Protein AF-I3W2L4-F1 (afdb_monomer)

Organism: Pseudomonas syringae (NCBI:txid317)

Foldseek 3Di:
DVVVVVVVVVVLVPDQKHKDWAQDPPRDQQKIKIKIAGPDPDAFAWFWWAQDDDPQKDKDWDPVQWDWDQPPVVRDTDITGIQGGRMTIIMMGGHDDGNVPDPCDPVNSVVRVVVRVVVRCPDPVNVD

Sequence (128 aa):
MVIDFLDRQKKLLSESVQIQITRPDGFDFGAWQVKIKIRDSIKNLAAPFKLPKLAHRTIHSEPEYQSAWLDDKKQIYEMG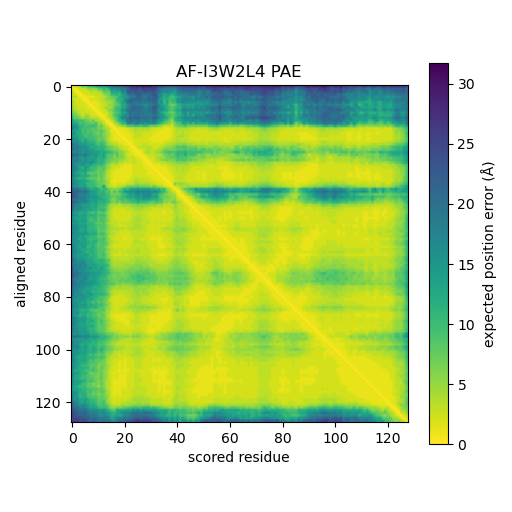GLLIDRQWRGNMYTNGISENDNPTSVDMVRAALKEEIERVLSSPIFNA

Radius of gyration: 15.41 Å; Cα contacts (8 Å, |Δi|>4): 208; chains: 1; bounding box: 35×40×39 Å

Structure (mmCIF, N/CA/C/O backbone):
data_AF-I3W2L4-F1
#
_entry.id   AF-I3W2L4-F1
#
loop_
_atom_site.group_PDB
_atom_site.id
_atom_site.type_symbol
_atom_site.label_atom_id
_atom_site.label_alt_id
_atom_site.label_comp_id
_atom_site.label_asym_id
_atom_site.label_entity_id
_atom_site.label_seq_id
_atom_site.pdbx_PDB_ins_code
_atom_site.Cartn_x
_atom_site.Cartn_y
_atom_site.Cartn_z
_atom_site.occupancy
_atom_site.B_iso_or_equiv
_atom_site.auth_seq_id
_atom_site.auth_comp_id
_atom_site.auth_asym_id
_atom_site.auth_atom_id
_atom_site.pdbx_PDB_model_num
ATOM 1 N N . MET A 1 1 ? 20.734 -16.673 8.330 1.00 64.62 1 MET A N 1
ATOM 2 C CA . MET A 1 1 ? 19.742 -17.011 7.280 1.00 64.62 1 MET A CA 1
ATOM 3 C C . MET A 1 1 ? 18.366 -17.388 7.844 1.00 64.62 1 MET A C 1
ATOM 5 O O . MET A 1 1 ? 17.400 -16.775 7.420 1.00 64.62 1 MET A O 1
ATOM 9 N N . VAL A 1 2 ? 18.233 -18.308 8.817 1.00 62.84 2 VAL A N 1
ATOM 10 C CA . VAL A 1 2 ? 16.928 -18.576 9.485 1.00 62.84 2 VAL A CA 1
ATOM 11 C C . VAL A 1 2 ? 16.632 -17.585 10.621 1.00 62.84 2 VAL A C 1
ATOM 13 O O . VAL A 1 2 ? 15.507 -17.115 10.743 1.00 62.84 2 VAL A O 1
ATOM 16 N N . ILE A 1 3 ? 17.644 -17.209 11.411 1.00 63.59 3 ILE A N 1
ATOM 17 C CA . ILE A 1 3 ? 17.490 -16.250 12.522 1.00 63.59 3 ILE A CA 1
ATOM 18 C C . ILE A 1 3 ? 17.070 -14.869 11.997 1.00 63.59 3 ILE A C 1
ATOM 20 O O . ILE A 1 3 ? 16.088 -14.316 12.473 1.00 63.59 3 ILE A O 1
ATOM 24 N N . ASP A 1 4 ? 17.699 -14.380 10.925 1.00 66.88 4 ASP A N 1
ATOM 25 C CA . ASP A 1 4 ? 17.341 -13.091 10.309 1.00 66.88 4 ASP A CA 1
ATOM 26 C C . ASP A 1 4 ? 15.902 -13.071 9.773 1.00 66.88 4 ASP A C 1
ATOM 28 O O . ASP A 1 4 ? 15.223 -12.043 9.811 1.00 66.88 4 ASP A O 1
ATOM 32 N N . PHE A 1 5 ? 15.420 -14.212 9.269 1.00 64.75 5 PHE A N 1
ATOM 33 C CA . PHE A 1 5 ? 14.033 -14.366 8.846 1.00 64.75 5 PHE A CA 1
ATOM 34 C C . PHE A 1 5 ? 13.090 -14.309 10.051 1.00 64.75 5 PHE A C 1
ATOM 36 O O . PHE A 1 5 ? 12.117 -13.557 10.020 1.00 64.75 5 PHE A O 1
ATOM 43 N N . LEU A 1 6 ? 13.397 -15.043 11.125 1.00 62.66 6 LEU A N 1
ATOM 44 C CA . LEU A 1 6 ? 12.606 -15.039 12.356 1.00 62.66 6 LEU A CA 1
ATOM 45 C C . LEU A 1 6 ? 12.576 -13.655 13.015 1.00 62.66 6 LEU A C 1
ATOM 47 O O . LEU A 1 6 ? 11.510 -13.224 13.443 1.00 62.66 6 LEU A O 1
ATOM 51 N N . ASP A 1 7 ? 13.690 -12.927 13.026 1.00 68.50 7 ASP A N 1
ATOM 52 C CA . ASP A 1 7 ? 13.769 -11.576 13.584 1.00 68.50 7 ASP A CA 1
ATOM 53 C C . ASP A 1 7 ? 13.003 -10.558 12.735 1.00 68.50 7 ASP A C 1
ATOM 55 O O . ASP A 1 7 ? 12.265 -9.731 13.278 1.00 68.50 7 ASP A O 1
ATOM 59 N N . ARG A 1 8 ? 13.079 -10.653 11.399 1.00 63.00 8 ARG A N 1
ATOM 60 C CA . ARG A 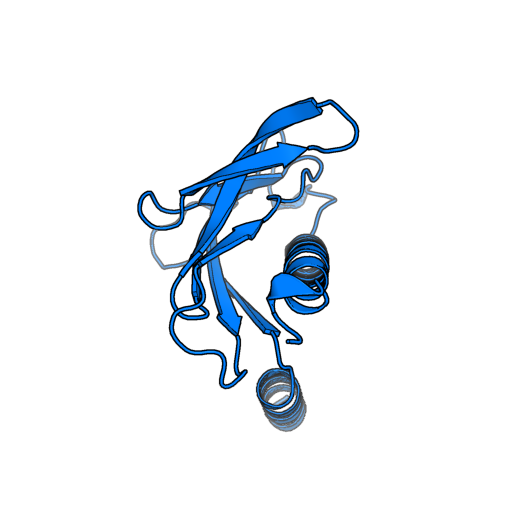1 8 ? 12.229 -9.852 10.502 1.00 63.00 8 ARG A CA 1
ATOM 61 C C . ARG A 1 8 ? 10.750 -10.149 10.728 1.00 63.00 8 ARG A C 1
ATOM 63 O O . ARG A 1 8 ? 9.962 -9.212 10.824 1.00 63.00 8 ARG A O 1
ATOM 70 N N . GLN A 1 9 ? 10.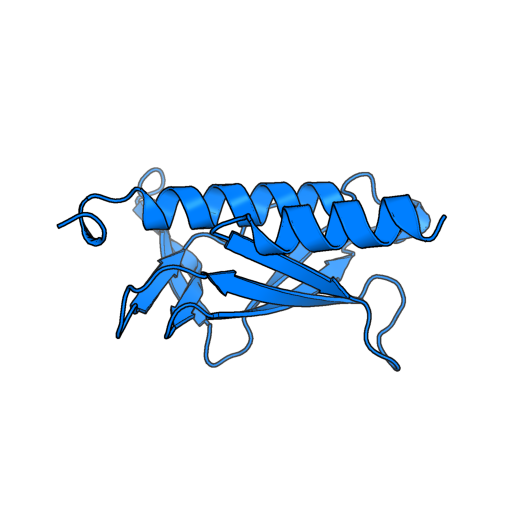369 -11.421 10.856 1.00 63.19 9 GLN A N 1
ATOM 71 C CA . GLN A 1 9 ? 8.986 -11.801 11.152 1.00 63.19 9 GLN A CA 1
ATOM 72 C C . GLN A 1 9 ? 8.556 -11.280 12.526 1.00 63.19 9 GLN A C 1
ATOM 74 O O . GLN A 1 9 ? 7.506 -10.660 12.634 1.00 63.19 9 GLN A O 1
ATOM 79 N N . LYS A 1 10 ? 9.377 -11.435 13.567 1.00 57.75 10 LYS A N 1
ATOM 80 C CA . LYS A 1 10 ? 9.087 -10.952 14.924 1.00 57.75 10 LYS A CA 1
ATOM 81 C C . LYS A 1 10 ? 8.923 -9.434 14.972 1.00 57.75 10 LYS A C 1
ATOM 83 O O . LYS A 1 10 ? 7.988 -8.947 15.603 1.00 57.75 10 LYS A O 1
ATOM 88 N N . LYS A 1 11 ? 9.762 -8.692 14.246 1.00 60.28 11 LYS A N 1
ATOM 89 C CA . LYS A 1 11 ? 9.632 -7.240 14.091 1.00 60.28 11 LYS A CA 1
ATOM 90 C C . LYS A 1 11 ? 8.336 -6.867 13.369 1.00 60.28 11 LYS A C 1
ATOM 92 O O . LYS A 1 11 ? 7.571 -6.064 13.893 1.00 60.28 11 LYS A O 1
ATOM 97 N N . LEU A 1 12 ? 8.021 -7.513 12.246 1.00 58.62 12 LEU A N 1
ATOM 98 C CA . LEU A 1 12 ? 6.744 -7.316 11.545 1.00 58.62 12 LEU A CA 1
ATOM 99 C C . LEU A 1 12 ? 5.540 -7.650 12.438 1.00 58.62 12 LEU A C 1
ATOM 101 O O . LEU A 1 12 ? 4.516 -6.980 12.359 1.00 58.62 12 LEU A O 1
ATOM 105 N N . LEU A 1 13 ? 5.649 -8.663 13.303 1.00 54.84 13 LEU A N 1
ATOM 106 C CA . LEU A 1 13 ? 4.628 -9.015 14.293 1.00 54.84 13 LEU A CA 1
ATOM 107 C C . LEU A 1 13 ? 4.515 -7.969 15.425 1.00 54.84 13 LEU A C 1
ATOM 109 O O . LEU A 1 13 ? 3.473 -7.894 16.066 1.00 54.84 13 LEU A O 1
ATOM 113 N N . SER A 1 14 ? 5.538 -7.156 15.682 1.00 57.09 14 SER A N 1
ATOM 114 C CA . SER A 1 14 ? 5.481 -6.084 16.689 1.00 57.09 14 SER A CA 1
ATOM 115 C C . SER A 1 14 ? 4.951 -4.749 16.155 1.00 57.09 14 SER A C 1
ATOM 117 O O . SER A 1 14 ? 4.523 -3.911 16.942 1.00 57.09 14 SER A O 1
ATOM 119 N N . GLU A 1 15 ? 4.951 -4.544 14.834 1.00 67.50 15 GLU A N 1
ATOM 120 C CA . GLU A 1 15 ? 4.492 -3.292 14.224 1.00 67.50 15 GLU A CA 1
ATOM 121 C C . GLU A 1 15 ? 2.956 -3.197 14.197 1.00 67.50 15 GLU A C 1
ATOM 123 O O . GLU A 1 15 ? 2.260 -4.148 13.826 1.00 67.50 15 GLU A O 1
ATOM 128 N N . SER A 1 16 ? 2.421 -2.028 14.571 1.00 81.88 16 SER A N 1
ATOM 129 C CA . SER A 1 16 ? 0.980 -1.730 14.567 1.00 81.88 16 SER A CA 1
ATOM 130 C C . SER A 1 16 ? 0.386 -1.728 13.156 1.00 81.88 16 SER A C 1
ATOM 132 O O . SER A 1 16 ? -0.766 -2.126 12.978 1.00 81.88 16 SER A O 1
ATOM 134 N N . VAL A 1 17 ? 1.184 -1.349 12.154 1.00 90.25 17 VAL A N 1
ATOM 135 C CA . VAL A 1 17 ? 0.836 -1.352 10.729 1.00 90.25 17 VAL A CA 1
ATOM 136 C C . VAL A 1 17 ? 1.699 -2.380 10.004 1.00 90.25 17 VAL A C 1
ATOM 138 O O . VAL A 1 17 ? 2.919 -2.256 9.946 1.00 90.25 17 VAL A O 1
ATOM 141 N N . GLN A 1 18 ? 1.065 -3.394 9.419 1.00 92.38 18 GLN A N 1
ATOM 142 C CA . GLN A 1 18 ? 1.727 -4.420 8.620 1.00 92.38 18 GLN A CA 1
ATOM 143 C C . GLN A 1 18 ? 1.438 -4.192 7.142 1.00 92.38 18 GLN A C 1
ATOM 145 O O . GLN A 1 18 ? 0.276 -4.171 6.739 1.00 92.38 18 GLN A O 1
ATOM 150 N N . ILE A 1 19 ? 2.488 -4.077 6.329 1.00 95.19 19 ILE A N 1
ATOM 151 C CA . ILE A 1 19 ? 2.362 -3.908 4.878 1.00 95.19 19 ILE A CA 1
ATOM 152 C C . ILE A 1 19 ? 3.113 -5.026 4.170 1.00 95.19 19 ILE A C 1
ATOM 154 O O . ILE A 1 19 ? 4.332 -5.162 4.291 1.00 95.19 19 ILE A O 1
ATOM 158 N N . GLN A 1 20 ? 2.372 -5.817 3.407 1.00 95.50 20 GLN A N 1
ATOM 159 C CA . GLN A 1 20 ? 2.895 -6.887 2.574 1.00 95.50 20 GLN A CA 1
ATOM 160 C C . GLN A 1 20 ? 2.798 -6.459 1.115 1.00 95.50 20 GLN A C 1
ATOM 162 O O . GLN A 1 20 ? 1.722 -6.102 0.644 1.00 95.50 20 GLN A O 1
ATOM 167 N N . ILE A 1 21 ? 3.931 -6.496 0.415 1.00 96.06 21 ILE A N 1
ATOM 168 C CA . ILE A 1 21 ? 3.994 -6.287 -1.030 1.00 96.06 21 ILE A CA 1
ATOM 169 C C . ILE A 1 21 ? 4.628 -7.536 -1.613 1.00 96.06 21 ILE A C 1
ATOM 171 O O . ILE A 1 21 ? 5.778 -7.850 -1.306 1.00 96.06 21 ILE A O 1
ATOM 175 N N . THR A 1 22 ? 3.854 -8.272 -2.395 1.00 94.88 22 THR A N 1
ATOM 176 C CA . THR A 1 22 ? 4.255 -9.553 -2.976 1.00 94.88 22 THR A CA 1
ATOM 177 C C . THR A 1 22 ? 3.921 -9.555 -4.453 1.00 94.88 22 THR A C 1
ATOM 179 O O . THR A 1 22 ? 2.982 -8.882 -4.864 1.00 94.88 22 THR A O 1
ATOM 182 N N . ARG A 1 23 ? 4.644 -10.336 -5.252 1.00 93.12 23 ARG A N 1
ATOM 183 C CA . ARG A 1 23 ? 4.257 -10.638 -6.631 1.00 93.12 23 ARG A CA 1
ATOM 184 C C . ARG A 1 23 ? 3.587 -12.016 -6.639 1.00 93.12 23 ARG A C 1
ATOM 186 O O . ARG A 1 23 ? 4.314 -12.993 -6.463 1.00 93.12 23 ARG A O 1
ATOM 193 N N . PRO A 1 24 ? 2.250 -12.109 -6.753 1.00 87.50 24 PRO A N 1
ATOM 194 C CA . PRO A 1 24 ? 1.567 -13.390 -6.898 1.00 87.50 24 PRO A CA 1
ATOM 195 C C . PRO A 1 24 ? 2.015 -14.131 -8.160 1.00 87.50 24 PRO A C 1
ATOM 197 O O . PRO A 1 24 ? 2.501 -13.519 -9.114 1.00 87.50 24 PRO A O 1
ATOM 200 N N . ASP 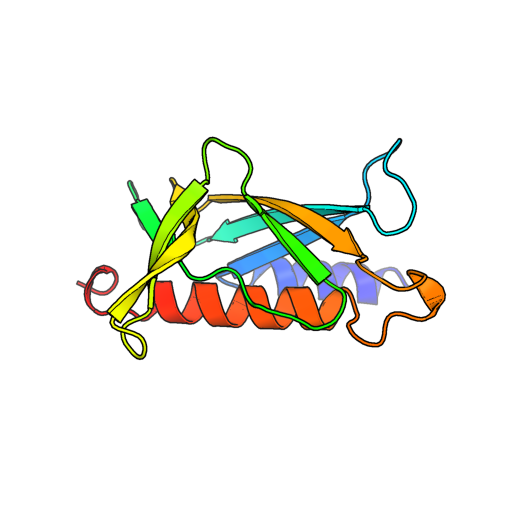A 1 25 ? 1.807 -15.444 -8.183 1.00 88.00 25 ASP A N 1
ATOM 201 C CA . ASP A 1 25 ? 2.025 -16.231 -9.393 1.00 88.00 25 ASP A CA 1
ATOM 202 C C . ASP A 1 25 ? 1.105 -15.737 -10.517 1.00 88.00 25 ASP A C 1
ATOM 204 O O . ASP A 1 25 ? -0.072 -15.441 -10.300 1.00 88.00 25 ASP A O 1
ATOM 208 N N . GLY A 1 26 ? 1.659 -15.618 -11.724 1.00 84.88 26 GLY A N 1
ATOM 209 C CA . GLY A 1 26 ? 0.946 -15.097 -12.893 1.00 84.88 26 GLY A CA 1
ATOM 210 C C . GLY A 1 26 ? 0.923 -13.570 -13.018 1.00 84.88 26 GLY A C 1
ATOM 211 O O . GLY A 1 26 ? 0.394 -13.072 -14.005 1.00 84.88 26 GLY A O 1
ATOM 212 N N . PHE A 1 27 ? 1.502 -12.820 -12.073 1.00 86.81 27 PHE A N 1
ATOM 213 C CA . PHE A 1 27 ? 1.700 -11.378 -12.245 1.00 86.81 27 PHE A CA 1
ATOM 214 C C . PHE A 1 27 ? 2.947 -11.098 -13.087 1.00 86.81 27 PHE A C 1
ATOM 216 O O . PHE A 1 27 ? 4.018 -11.668 -12.845 1.00 86.81 27 PHE A O 1
ATOM 223 N N . ASP A 1 28 ? 2.812 -10.162 -14.028 1.00 89.62 28 ASP A N 1
ATOM 224 C CA . ASP A 1 28 ? 3.930 -9.660 -14.820 1.00 89.62 28 ASP A CA 1
ATOM 225 C C . ASP A 1 28 ? 5.012 -9.036 -13.933 1.00 89.62 28 ASP A C 1
ATOM 227 O O . ASP A 1 28 ? 4.770 -8.533 -12.829 1.00 89.62 28 ASP A O 1
ATOM 231 N N . PHE A 1 29 ? 6.251 -9.049 -14.419 1.00 89.12 29 PHE A N 1
ATOM 232 C CA . PHE A 1 29 ? 7.338 -8.378 -13.721 1.00 89.12 29 PHE A CA 1
ATOM 233 C C . PHE A 1 29 ? 7.096 -6.861 -13.697 1.00 89.12 29 PHE A C 1
ATOM 235 O O . PHE A 1 29 ? 6.960 -6.232 -14.741 1.00 89.12 29 PHE A O 1
ATOM 242 N N . GLY A 1 30 ? 7.019 -6.288 -12.492 1.00 91.62 30 GLY A N 1
ATOM 243 C CA . GLY A 1 30 ? 6.577 -4.908 -12.275 1.00 91.62 30 GLY A CA 1
ATOM 244 C C . GLY A 1 30 ? 5.129 -4.779 -11.792 1.00 91.62 30 GLY A C 1
ATOM 245 O O . GLY A 1 30 ? 4.731 -3.683 -11.411 1.00 91.62 30 GLY A O 1
ATOM 246 N N . ALA A 1 31 ? 4.359 -5.870 -11.732 1.00 95.44 31 ALA A N 1
ATOM 247 C CA . ALA A 1 31 ? 3.054 -5.919 -11.082 1.00 95.44 31 ALA A CA 1
ATOM 248 C C . ALA A 1 31 ? 3.157 -6.5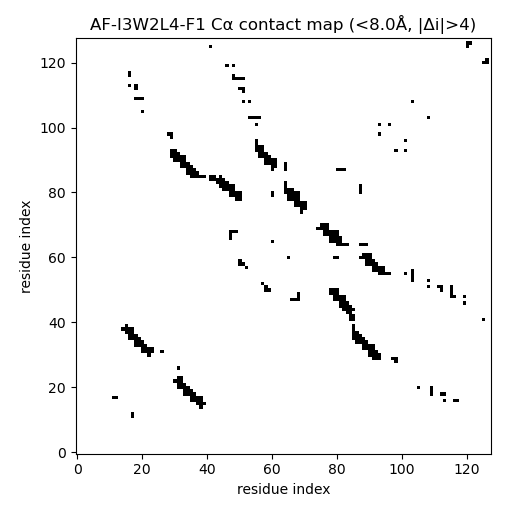74 -9.696 1.00 95.44 31 ALA A C 1
ATOM 250 O O . ALA A 1 31 ? 3.785 -7.618 -9.513 1.00 95.44 31 ALA A O 1
ATOM 251 N N . TRP A 1 32 ? 2.511 -5.967 -8.705 1.00 96.69 32 TRP A N 1
ATOM 252 C CA . TRP A 1 32 ? 2.600 -6.376 -7.308 1.00 96.69 32 TRP A CA 1
ATOM 253 C C . TRP A 1 32 ? 1.240 -6.265 -6.628 1.00 96.69 32 TRP A C 1
ATOM 255 O O . TRP A 1 32 ? 0.512 -5.298 -6.837 1.00 96.69 32 TRP A O 1
ATOM 265 N N . GLN A 1 33 ? 0.931 -7.211 -5.748 1.00 97.38 33 GLN A N 1
ATOM 266 C CA . GLN A 1 33 ? -0.194 -7.116 -4.828 1.00 97.38 33 GLN A CA 1
ATOM 267 C C . GLN A 1 33 ? 0.266 -6.468 -3.522 1.00 97.38 33 GLN A C 1
ATOM 269 O O . GLN A 1 33 ? 1.306 -6.834 -2.967 1.00 97.38 33 GLN A O 1
ATOM 274 N N . VAL A 1 34 ? -0.540 -5.543 -3.009 1.00 97.94 34 VAL A N 1
ATOM 275 C CA . VAL A 1 34 ? -0.302 -4.844 -1.749 1.00 97.94 34 VAL A CA 1
ATOM 276 C C . VAL A 1 34 ? -1.427 -5.155 -0.769 1.00 97.94 34 VAL A C 1
ATOM 278 O O . VAL A 1 34 ? -2.607 -5.032 -1.092 1.00 97.94 34 VAL A O 1
ATOM 281 N N . LYS A 1 35 ? -1.058 -5.541 0.453 1.00 97.81 35 LYS A N 1
ATOM 282 C CA . LYS A 1 35 ? -1.982 -5.766 1.568 1.00 97.81 35 LYS A CA 1
ATOM 283 C C . LYS A 1 35 ? -1.516 -4.986 2.782 1.00 97.81 35 LYS A C 1
ATOM 285 O O . LYS A 1 35 ? -0.370 -5.126 3.206 1.00 97.81 35 LYS A O 1
ATOM 290 N N . ILE A 1 36 ? -2.419 -4.205 3.356 1.00 95.94 36 ILE A N 1
ATOM 291 C CA . ILE A 1 36 ? -2.204 -3.473 4.600 1.00 95.94 36 ILE A CA 1
ATOM 292 C C . ILE A 1 36 ? -3.116 -4.081 5.659 1.00 95.94 36 ILE A C 1
ATOM 294 O O . ILE A 1 36 ? -4.298 -4.319 5.406 1.00 95.94 36 ILE A O 1
ATOM 298 N N . LYS A 1 37 ? -2.565 -4.332 6.845 1.00 93.38 37 LYS A N 1
ATOM 299 C CA . LYS A 1 37 ? -3.306 -4.799 8.014 1.00 93.38 37 LYS A CA 1
ATOM 300 C C . LYS A 1 37 ? -2.865 -4.036 9.253 1.00 93.38 37 LYS A C 1
ATOM 302 O O . LYS A 1 37 ? -1.679 -3.994 9.566 1.00 93.38 37 LYS A O 1
ATOM 307 N N . ILE A 1 38 ? -3.825 -3.482 9.979 1.00 90.06 38 ILE A N 1
ATOM 308 C CA . ILE A 1 38 ? -3.587 -2.773 11.234 1.00 90.06 38 ILE A CA 1
ATOM 309 C C . ILE A 1 38 ? -3.911 -3.729 12.385 1.00 90.06 38 ILE A C 1
ATOM 311 O O . ILE A 1 38 ? -4.952 -4.389 12.396 1.00 90.06 38 ILE A O 1
ATOM 315 N N . ARG A 1 39 ? -2.984 -3.860 13.335 1.00 83.06 39 ARG A N 1
ATOM 316 C CA . ARG A 1 39 ? -3.137 -4.751 14.496 1.00 83.06 39 ARG A CA 1
ATOM 317 C C . ARG A 1 39 ? -4.037 -4.186 15.584 1.00 83.06 39 ARG A C 1
ATOM 319 O O . ARG A 1 39 ? -4.533 -4.966 16.392 1.00 83.06 39 ARG A O 1
ATOM 326 N N . ASP A 1 40 ? -4.224 -2.872 15.598 1.00 71.94 40 ASP A N 1
ATOM 327 C CA . ASP A 1 40 ? -4.969 -2.161 16.631 1.00 71.94 40 ASP A CA 1
ATOM 328 C C . ASP A 1 40 ? -6.399 -2.708 16.819 1.00 71.94 40 ASP A C 1
ATOM 330 O O . ASP A 1 40 ? -6.970 -3.378 15.953 1.00 71.94 40 ASP A O 1
ATOM 334 N N . SER A 1 41 ? -6.973 -2.451 17.986 1.00 67.56 41 SER A N 1
ATOM 335 C CA . SER A 1 41 ? -8.286 -2.920 18.424 1.00 67.56 41 SER A CA 1
ATOM 336 C C . SER A 1 41 ? -9.459 -2.091 17.889 1.00 67.56 41 SER A C 1
ATOM 338 O O . SER A 1 41 ? -10.606 -2.432 18.177 1.00 67.56 41 SER A O 1
ATOM 340 N N . ILE A 1 42 ? -9.191 -1.058 17.080 1.00 69.94 42 ILE A N 1
ATOM 341 C CA . ILE A 1 42 ? -10.211 -0.179 16.496 1.00 69.94 42 ILE A CA 1
ATOM 342 C C . ILE A 1 42 ? -11.175 -1.011 15.637 1.00 69.94 42 ILE A C 1
ATOM 344 O O . ILE A 1 42 ? -10.833 -1.484 14.548 1.00 69.94 42 ILE A O 1
ATOM 348 N N . LYS A 1 43 ? -12.389 -1.219 16.151 1.00 67.69 43 LYS A N 1
ATOM 349 C CA . LYS A 1 43 ? -13.483 -1.893 15.441 1.00 67.69 43 LYS A CA 1
ATOM 350 C C . LYS A 1 43 ? -14.234 -0.883 14.575 1.00 67.69 43 LYS A C 1
ATOM 352 O O . LYS A 1 43 ? -14.363 0.271 14.966 1.00 67.69 43 LYS A O 1
ATOM 357 N N . ASN A 1 44 ? -14.760 -1.337 13.436 1.00 75.31 44 ASN A N 1
ATOM 358 C CA . ASN A 1 44 ? -15.551 -0.528 12.499 1.00 75.31 44 ASN A CA 1
ATOM 359 C C . ASN A 1 44 ? -14.795 0.693 11.940 1.00 75.31 44 ASN A C 1
ATOM 361 O O . ASN A 1 44 ? -15.385 1.744 11.694 1.00 75.31 44 ASN A O 1
ATOM 365 N N . LEU A 1 45 ? -13.478 0.561 11.753 1.00 80.94 45 LEU A N 1
ATOM 366 C CA . LEU A 1 45 ? -12.667 1.593 11.115 1.00 80.94 45 LEU A CA 1
ATOM 367 C C . LEU A 1 45 ? -13.055 1.705 9.635 1.00 80.94 45 LEU A C 1
ATOM 369 O O . LEU A 1 45 ? -12.849 0.756 8.878 1.00 80.94 45 LEU A O 1
ATOM 373 N N . ALA A 1 46 ? -13.553 2.874 9.238 1.00 89.25 46 ALA A N 1
ATOM 374 C CA . ALA A 1 46 ? -13.721 3.285 7.850 1.00 89.25 46 ALA A CA 1
ATOM 375 C C . ALA A 1 46 ? -13.006 4.627 7.662 1.00 89.25 46 ALA A C 1
ATOM 377 O O . ALA A 1 46 ? -13.517 5.669 8.071 1.00 89.25 46 ALA A O 1
ATOM 378 N N . ALA A 1 47 ? -11.795 4.599 7.105 1.00 90.75 47 ALA A N 1
ATOM 379 C CA . ALA A 1 47 ? -10.940 5.782 7.032 1.00 90.75 47 ALA A CA 1
ATOM 380 C C . ALA A 1 47 ? -10.349 5.972 5.627 1.00 90.75 47 ALA A C 1
ATOM 382 O O . ALA A 1 47 ? -9.556 5.131 5.188 1.00 90.75 47 ALA A O 1
ATOM 383 N N . PRO A 1 48 ? -10.714 7.046 4.901 1.00 94.06 48 PRO A N 1
ATOM 384 C CA . PRO A 1 48 ? -10.063 7.368 3.643 1.00 94.06 48 PRO A CA 1
ATOM 385 C C . PRO A 1 48 ? -8.623 7.822 3.897 1.00 94.06 48 PRO A C 1
ATOM 387 O O . PRO A 1 48 ? -8.336 8.518 4.871 1.00 94.06 48 PRO A O 1
ATOM 390 N N . PHE A 1 49 ? -7.718 7.460 2.998 1.00 94.25 49 PHE A N 1
ATOM 391 C CA . PHE A 1 49 ? -6.320 7.854 3.059 1.00 94.25 49 PHE A CA 1
ATOM 392 C C . PHE A 1 49 ? -5.761 8.132 1.670 1.00 94.25 49 PHE A C 1
ATOM 394 O O . PHE A 1 49 ? -6.257 7.650 0.647 1.00 94.25 49 PHE A O 1
ATOM 401 N N . LYS A 1 50 ? -4.690 8.916 1.647 1.00 95.81 50 LYS A N 1
ATOM 402 C CA . LYS A 1 50 ? -3.988 9.272 0.425 1.00 95.81 50 LYS A CA 1
ATOM 403 C C . LYS A 1 50 ? -3.176 8.089 -0.095 1.00 95.81 50 LYS A C 1
ATOM 405 O O . LYS A 1 50 ? -2.349 7.534 0.624 1.00 95.81 50 LYS A O 1
ATOM 410 N N . LEU A 1 51 ? -3.328 7.763 -1.377 1.00 96.75 51 LEU A N 1
ATOM 411 C CA . LEU A 1 51 ? -2.370 6.888 -2.052 1.00 96.75 51 LEU A CA 1
ATOM 412 C C . LEU A 1 51 ? -1.101 7.691 -2.387 1.00 96.75 51 LEU A C 1
ATOM 414 O O . LEU A 1 51 ? -1.198 8.749 -3.021 1.00 96.75 51 LEU A O 1
ATOM 418 N N . PRO A 1 52 ? 0.096 7.238 -1.972 1.00 95.56 52 PRO A N 1
ATOM 419 C CA . PRO A 1 52 ? 1.316 7.994 -2.197 1.00 95.56 52 PRO A CA 1
ATOM 420 C C . PRO A 1 52 ? 1.626 8.074 -3.695 1.00 95.56 52 PRO A C 1
ATOM 422 O O . PRO A 1 52 ? 1.603 7.075 -4.415 1.00 95.56 52 PRO A O 1
ATOM 425 N N . LYS A 1 53 ? 1.944 9.283 -4.163 1.00 94.31 53 LYS A N 1
ATOM 426 C CA . LYS A 1 53 ? 2.390 9.530 -5.538 1.00 94.31 53 LYS A CA 1
ATOM 427 C C . LYS A 1 53 ? 3.902 9.381 -5.588 1.00 94.31 53 LYS A C 1
ATOM 429 O O . LYS A 1 53 ? 4.620 10.223 -5.055 1.00 94.31 53 LYS A O 1
ATOM 434 N N . LEU A 1 54 ? 4.370 8.306 -6.209 1.00 95.56 54 LEU A N 1
ATOM 435 C CA . LEU A 1 54 ? 5.785 7.963 -6.297 1.00 95.56 54 LEU A CA 1
ATOM 436 C C . LEU A 1 54 ? 6.193 7.865 -7.767 1.00 95.56 54 LEU A C 1
ATOM 438 O O . LEU A 1 54 ? 5.432 7.368 -8.598 1.00 95.56 54 LEU A O 1
ATOM 442 N N . ALA A 1 55 ? 7.388 8.350 -8.101 1.00 95.38 55 ALA A N 1
ATOM 443 C CA . ALA A 1 55 ? 7.879 8.308 -9.473 1.00 95.38 55 ALA A CA 1
ATOM 444 C C . ALA A 1 55 ? 7.912 6.858 -9.978 1.00 95.38 55 ALA A C 1
ATOM 446 O O . ALA A 1 55 ? 8.380 5.964 -9.270 1.00 95.38 55 ALA A O 1
ATOM 447 N N . HIS A 1 56 ? 7.403 6.632 -11.191 1.00 96.44 56 HIS A N 1
ATOM 448 C CA . HIS A 1 56 ? 7.396 5.322 -11.855 1.00 96.44 56 HIS A CA 1
ATOM 449 C C . HIS A 1 56 ? 6.647 4.205 -11.113 1.00 96.44 56 HIS A C 1
ATOM 451 O O . HIS A 1 56 ? 6.854 3.021 -11.392 1.00 96.44 56 HIS A O 1
ATOM 457 N N . ARG A 1 57 ? 5.767 4.564 -10.173 1.00 96.69 57 ARG A N 1
ATOM 458 C CA . ARG A 1 57 ? 4.879 3.634 -9.477 1.00 96.69 57 ARG A CA 1
ATOM 459 C C . ARG A 1 57 ? 3.452 4.140 -9.545 1.00 96.69 57 ARG A C 1
ATOM 461 O O . ARG A 1 57 ? 3.165 5.290 -9.223 1.00 96.69 57 ARG A O 1
ATOM 468 N N . THR A 1 58 ? 2.551 3.248 -9.910 1.00 96.19 58 THR A N 1
ATOM 469 C CA . THR A 1 58 ? 1.117 3.501 -9.882 1.00 96.19 58 THR A CA 1
ATOM 470 C C . THR A 1 58 ? 0.487 2.541 -8.892 1.00 96.19 58 THR A C 1
ATOM 472 O O . THR A 1 58 ? 0.712 1.338 -8.978 1.00 96.19 58 THR A O 1
ATOM 475 N N . ILE A 1 59 ? -0.272 3.069 -7.934 1.00 97.06 59 ILE A N 1
ATOM 476 C CA . ILE A 1 59 ? -0.954 2.281 -6.906 1.00 97.06 59 ILE A CA 1
ATOM 477 C C . ILE A 1 59 ? -2.454 2.450 -7.111 1.00 97.06 59 ILE A C 1
ATOM 479 O O . ILE A 1 59 ? -2.945 3.572 -7.217 1.00 97.06 59 ILE A O 1
ATOM 483 N N . HIS A 1 60 ? -3.167 1.333 -7.147 1.00 96.31 60 HIS A N 1
ATOM 484 C CA . HIS A 1 60 ? -4.615 1.286 -7.271 1.00 96.31 60 HIS A CA 1
ATOM 485 C C . HIS A 1 60 ? -5.199 0.454 -6.141 1.00 96.31 60 HIS A C 1
ATOM 487 O O . HIS A 1 60 ? -4.726 -0.649 -5.876 1.00 96.31 60 HIS A O 1
ATOM 493 N N . SER A 1 61 ? -6.241 0.967 -5.500 1.00 97.44 61 SER A N 1
ATOM 494 C CA . SER A 1 61 ? -7.064 0.170 -4.595 1.00 97.44 61 SER A CA 1
ATOM 495 C C . SER A 1 61 ? -7.809 -0.915 -5.372 1.00 97.44 61 SER A C 1
ATOM 497 O O . SER A 1 61 ? -8.160 -0.725 -6.537 1.00 97.44 61 SER A O 1
ATOM 499 N N . GLU A 1 62 ? -8.083 -2.043 -4.721 1.00 97.25 62 GLU A N 1
ATOM 500 C CA . GLU A 1 62 ? -9.183 -2.902 -5.165 1.00 97.25 62 GLU A CA 1
ATOM 501 C C . GLU A 1 62 ? -10.518 -2.135 -5.008 1.00 97.25 62 GLU A C 1
ATOM 503 O O . GLU A 1 62 ? -10.593 -1.227 -4.168 1.00 97.25 62 GLU A O 1
ATOM 508 N N . PRO A 1 63 ? -11.557 -2.442 -5.809 1.00 95.94 63 PRO A N 1
ATOM 509 C CA . PRO A 1 63 ? -12.779 -1.634 -5.878 1.00 95.94 63 PRO A CA 1
ATOM 510 C C . PRO A 1 63 ? -13.448 -1.374 -4.524 1.00 95.94 63 PRO A C 1
ATOM 512 O O . PRO A 1 63 ? -13.913 -0.267 -4.267 1.00 95.94 63 PRO A O 1
ATOM 515 N N . GLU A 1 64 ? -13.464 -2.368 -3.636 1.00 96.12 64 GLU A N 1
ATOM 516 C CA . GLU A 1 64 ? -14.049 -2.262 -2.300 1.00 96.12 64 GLU A CA 1
ATOM 517 C C . GLU A 1 64 ? -13.238 -1.370 -1.350 1.00 96.12 64 GLU A C 1
ATOM 519 O O . GLU A 1 64 ? -13.784 -0.846 -0.387 1.00 96.12 64 GLU A O 1
ATOM 524 N N . TYR A 1 65 ? -11.950 -1.163 -1.628 1.00 96.94 65 TYR A N 1
ATOM 525 C CA . TYR A 1 65 ? -11.040 -0.342 -0.830 1.00 96.94 65 TYR A CA 1
ATOM 526 C C . TYR A 1 65 ? -10.755 1.016 -1.480 1.00 96.94 65 TYR A C 1
ATOM 528 O O . TYR A 1 65 ? -9.772 1.685 -1.148 1.00 96.94 65 TYR A O 1
ATOM 536 N N . GLN A 1 66 ? -11.573 1.426 -2.442 1.00 96.62 66 GLN A N 1
ATOM 537 C CA . GLN A 1 66 ? -11.439 2.692 -3.143 1.00 96.62 66 GLN A CA 1
ATOM 538 C C . GLN A 1 66 ? -12.294 3.769 -2.467 1.00 96.62 66 GLN A C 1
ATOM 540 O O . GLN A 1 66 ? -13.443 3.531 -2.108 1.00 96.62 66 GLN A O 1
ATOM 545 N N . SER A 1 67 ? -11.751 4.976 -2.313 1.00 95.69 67 SER A N 1
ATOM 546 C CA . SER A 1 67 ? -12.519 6.132 -1.843 1.00 95.69 67 SER A CA 1
ATOM 547 C C . SER A 1 67 ? -11.986 7.427 -2.444 1.00 95.69 67 SER A C 1
ATOM 549 O O . SER A 1 67 ? -10.871 7.472 -2.965 1.00 95.69 67 SER A O 1
ATOM 551 N N . ALA A 1 68 ? -12.789 8.484 -2.374 1.00 94.06 68 ALA A N 1
ATOM 552 C CA . ALA A 1 68 ? -12.309 9.839 -2.572 1.00 94.06 68 ALA A CA 1
ATOM 553 C C . ALA A 1 68 ? -11.590 10.305 -1.296 1.00 94.06 68 ALA A C 1
ATOM 555 O O . ALA A 1 68 ? -12.112 10.181 -0.188 1.00 94.06 68 ALA A O 1
ATOM 556 N N . TRP A 1 69 ? -10.393 10.857 -1.453 1.00 93.25 69 TRP A N 1
ATOM 557 C CA . TRP A 1 69 ? -9.628 11.483 -0.381 1.00 93.25 69 TRP A CA 1
ATOM 558 C C . TRP A 1 69 ? -9.482 12.978 -0.675 1.00 93.25 69 TRP A C 1
ATOM 560 O O . TRP A 1 69 ? -9.160 13.360 -1.800 1.00 93.25 69 TRP A O 1
ATOM 570 N N . LEU A 1 70 ? -9.749 13.825 0.321 1.00 89.69 70 LEU A N 1
ATOM 571 C CA . LEU A 1 70 ? -9.625 15.275 0.191 1.00 89.69 70 LEU A CA 1
ATOM 572 C C . LEU A 1 70 ? -8.158 15.691 0.364 1.00 89.69 70 LEU A C 1
ATOM 574 O O . LEU A 1 70 ? -7.586 15.519 1.439 1.00 89.69 70 LEU A O 1
ATOM 578 N N . ASP A 1 71 ? -7.560 16.270 -0.678 1.00 88.56 71 ASP A N 1
ATOM 579 C CA . ASP A 1 71 ? -6.275 16.961 -0.567 1.00 88.56 71 ASP A CA 1
ATOM 580 C C . ASP A 1 71 ? -6.517 18.359 0.009 1.00 88.56 71 ASP A C 1
ATOM 582 O O . ASP A 1 71 ? -6.808 19.302 -0.730 1.00 88.56 71 ASP A O 1
ATOM 586 N N . ASP A 1 72 ? -6.383 18.503 1.329 1.00 84.94 72 ASP A N 1
ATOM 587 C CA . ASP A 1 72 ? -6.616 19.772 2.032 1.00 84.94 72 ASP A CA 1
ATOM 588 C C . ASP A 1 72 ? -5.768 20.933 1.491 1.00 84.94 72 ASP A C 1
ATOM 590 O O . ASP A 1 72 ? -6.178 22.091 1.562 1.00 84.94 72 ASP A O 1
ATOM 594 N N . LYS A 1 73 ? -4.589 20.667 0.917 1.00 88.25 73 LYS A N 1
ATOM 595 C CA . LYS A 1 73 ? -3.742 21.739 0.370 1.00 88.25 73 LYS A CA 1
ATOM 596 C C . LYS A 1 73 ? -4.283 22.269 -0.949 1.00 88.25 73 LYS A C 1
ATOM 598 O O . LYS A 1 73 ? -4.153 23.456 -1.232 1.00 88.25 73 LYS A O 1
ATOM 603 N N . LYS A 1 74 ? -4.847 21.384 -1.768 1.00 89.69 74 LYS A N 1
ATOM 604 C CA . LYS A 1 74 ? -5.368 21.722 -3.097 1.00 89.69 74 LYS A CA 1
ATOM 605 C C . LYS A 1 74 ? -6.868 21.990 -3.105 1.00 89.69 74 LYS A C 1
ATOM 607 O O . LYS A 1 74 ? -7.360 22.514 -4.096 1.00 89.69 74 LYS A O 1
ATOM 612 N N . GLN A 1 75 ? -7.572 21.623 -2.034 1.00 91.12 75 GLN A N 1
ATOM 613 C CA . GLN A 1 75 ? -9.030 21.683 -1.930 1.00 91.12 75 GLN A CA 1
ATOM 614 C C . GLN A 1 75 ? -9.726 20.896 -3.056 1.00 91.12 75 GLN A C 1
ATOM 616 O O . GLN A 1 75 ? -10.740 21.324 -3.602 1.00 91.12 75 GLN A O 1
ATOM 621 N N . ILE A 1 76 ? -9.167 19.734 -3.419 1.00 93.25 76 ILE A N 1
ATOM 622 C CA . ILE A 1 76 ? -9.734 18.826 -4.427 1.00 93.25 76 ILE A CA 1
ATOM 623 C C . ILE A 1 76 ? -9.822 17.404 -3.886 1.00 93.25 76 ILE A C 1
ATOM 625 O O . ILE A 1 76 ? -8.986 16.978 -3.089 1.00 93.25 76 ILE A O 1
ATOM 629 N N . TYR A 1 77 ? -10.807 16.652 -4.369 1.00 92.44 77 TYR A N 1
ATOM 630 C CA . TYR A 1 77 ? -10.875 15.216 -4.134 1.00 92.44 77 TYR A CA 1
ATOM 631 C C . TYR A 1 77 ? -9.992 14.481 -5.141 1.00 92.44 77 TYR A C 1
ATOM 633 O O . TYR A 1 77 ? -10.132 14.653 -6.352 1.00 92.44 77 TYR A O 1
ATOM 641 N N . GLU A 1 78 ? -9.095 13.646 -4.632 1.00 94.19 78 GLU A N 1
ATOM 642 C CA . GLU A 1 78 ? -8.297 12.717 -5.421 1.00 94.19 78 GLU A CA 1
ATOM 643 C C . GLU A 1 78 ? -8.709 11.270 -5.117 1.00 94.19 78 GLU A C 1
ATOM 645 O O . GLU A 1 78 ? -9.333 10.966 -4.098 1.00 94.19 78 GLU A O 1
ATOM 650 N N . MET A 1 79 ? -8.340 10.352 -6.010 1.00 94.12 79 MET A N 1
ATOM 651 C CA . MET A 1 79 ? -8.510 8.923 -5.765 1.00 94.12 79 MET A CA 1
ATOM 652 C C . MET A 1 79 ? -7.577 8.464 -4.642 1.00 94.12 79 MET A C 1
ATOM 654 O O . MET A 1 79 ? -6.358 8.620 -4.734 1.00 94.12 79 MET A O 1
ATOM 658 N N . GLY A 1 80 ? -8.159 7.882 -3.600 1.00 95.81 80 GLY A N 1
ATOM 659 C CA . GLY A 1 80 ? -7.467 7.374 -2.426 1.00 95.81 80 GLY A CA 1
ATOM 660 C C . GLY A 1 80 ? -7.805 5.918 -2.116 1.00 95.81 80 GLY A C 1
ATOM 661 O O . GLY A 1 80 ? -8.525 5.224 -2.845 1.00 95.81 80 GLY A O 1
ATOM 662 N N . GLY A 1 81 ? -7.261 5.455 -0.998 1.00 97.06 81 GLY A N 1
ATOM 663 C CA . GLY A 1 81 ? -7.624 4.184 -0.395 1.00 97.06 81 GLY A CA 1
ATOM 664 C C . GLY A 1 81 ? -8.639 4.378 0.724 1.00 97.06 81 GLY A C 1
ATOM 665 O O . GLY A 1 81 ? -8.731 5.447 1.322 1.00 97.06 81 GLY A O 1
ATOM 666 N N . LEU A 1 82 ? -9.398 3.333 1.017 1.00 96.06 82 LEU A N 1
ATOM 667 C CA . LEU A 1 82 ? -10.301 3.242 2.152 1.00 96.06 82 LEU A CA 1
ATOM 668 C C . LEU A 1 82 ? -9.823 2.107 3.044 1.00 96.06 82 LEU A C 1
ATOM 670 O O . LEU A 1 82 ? -9.856 0.951 2.639 1.00 96.06 82 LEU A O 1
ATOM 674 N N . LEU A 1 83 ? -9.365 2.419 4.251 1.00 93.50 83 LEU A N 1
ATOM 675 C CA . LEU A 1 83 ? -9.161 1.398 5.270 1.00 93.50 83 LEU A CA 1
ATOM 676 C C . LEU A 1 83 ? -10.526 0.936 5.765 1.00 93.50 83 LEU A C 1
ATOM 678 O O . LEU A 1 83 ? -11.260 1.743 6.331 1.00 93.50 83 LEU A O 1
ATOM 682 N N . ILE A 1 84 ? -10.834 -0.345 5.572 1.00 92.50 84 ILE A N 1
ATOM 683 C CA . ILE A 1 84 ? -12.066 -0.985 6.043 1.00 92.50 84 ILE A CA 1
ATOM 684 C C . ILE A 1 84 ? -11.680 -2.090 7.009 1.00 92.50 84 ILE A C 1
ATOM 686 O O . ILE A 1 84 ? -10.892 -2.972 6.663 1.00 92.50 84 ILE A O 1
ATOM 690 N N . ASP A 1 85 ? -12.212 -2.039 8.228 1.00 88.69 85 ASP A N 1
ATOM 691 C CA . ASP A 1 85 ? -11.997 -3.061 9.255 1.00 88.69 85 ASP A CA 1
ATOM 692 C C . ASP A 1 85 ? -10.517 -3.421 9.430 1.00 88.69 85 ASP A C 1
ATOM 694 O O . ASP A 1 85 ? -10.131 -4.591 9.554 1.00 88.69 85 ASP A O 1
ATOM 698 N N . ARG A 1 86 ? -9.683 -2.368 9.460 1.00 89.94 86 ARG A N 1
ATOM 699 C CA . ARG A 1 86 ? -8.223 -2.428 9.649 1.00 89.94 86 ARG A CA 1
ATOM 700 C C . ARG A 1 86 ? -7.467 -3.057 8.483 1.00 89.94 86 ARG A C 1
ATOM 702 O O . ARG A 1 86 ? -6.334 -3.504 8.659 1.00 89.94 86 ARG A O 1
ATOM 709 N N . GLN A 1 87 ? -8.082 -3.125 7.312 1.00 94.44 87 GLN A N 1
ATOM 710 C CA . GLN A 1 87 ? -7.500 -3.730 6.127 1.00 94.44 87 GLN A CA 1
ATOM 711 C C . GLN A 1 87 ? -7.599 -2.792 4.934 1.00 94.44 87 GLN A C 1
ATOM 713 O O . GLN A 1 87 ? -8.531 -2.001 4.812 1.00 94.44 87 GLN A O 1
ATOM 718 N N . TRP A 1 88 ? -6.626 -2.916 4.042 1.00 97.12 88 TRP A N 1
ATOM 719 C CA . TRP A 1 88 ? -6.690 -2.360 2.700 1.00 97.12 88 TRP A CA 1
ATOM 720 C C . TRP A 1 88 ? -5.976 -3.301 1.735 1.00 97.12 88 TRP A C 1
ATOM 722 O O . TRP A 1 88 ? -4.962 -3.915 2.095 1.00 97.12 88 TRP A O 1
ATOM 732 N N . ARG A 1 89 ? -6.501 -3.420 0.516 1.00 98.06 89 ARG A N 1
ATOM 733 C CA . ARG A 1 89 ? -5.875 -4.173 -0.570 1.00 98.06 89 ARG A CA 1
ATOM 734 C C . ARG A 1 89 ? -5.850 -3.361 -1.852 1.00 98.06 89 ARG A C 1
ATOM 736 O O . ARG A 1 89 ? -6.743 -2.561 -2.129 1.00 98.06 89 ARG A O 1
ATOM 743 N N . GLY A 1 90 ? -4.817 -3.613 -2.637 1.00 97.44 90 GLY A N 1
ATOM 744 C CA . GLY A 1 90 ? -4.626 -2.973 -3.920 1.00 97.44 90 GLY A CA 1
ATOM 745 C C . GLY A 1 90 ? -3.501 -3.606 -4.714 1.00 97.44 90 GLY A C 1
ATOM 746 O O . GLY A 1 90 ? -2.860 -4.571 -4.291 1.00 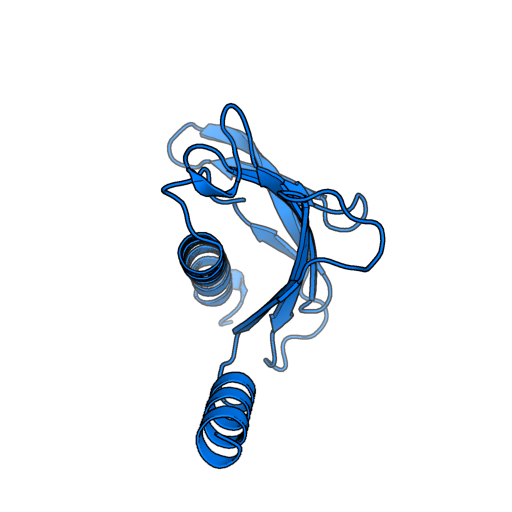97.44 90 GLY A O 1
ATOM 747 N N . ASN A 1 91 ? -3.244 -3.013 -5.869 1.00 97.06 91 ASN A N 1
ATOM 748 C CA . ASN A 1 91 ? -2.180 -3.402 -6.771 1.00 97.06 91 ASN A CA 1
ATOM 749 C C . ASN A 1 91 ? -1.232 -2.228 -6.997 1.00 97.06 91 ASN A C 1
ATOM 751 O O . ASN A 1 91 ? -1.643 -1.067 -7.029 1.00 97.06 91 ASN A O 1
ATOM 755 N N . MET A 1 92 ? 0.043 -2.544 -7.165 1.00 96.44 92 MET A N 1
ATOM 756 C CA . MET A 1 92 ? 1.083 -1.608 -7.549 1.00 96.44 92 MET A CA 1
ATOM 757 C C . MET A 1 92 ? 1.687 -2.048 -8.875 1.00 96.44 92 MET A C 1
ATOM 759 O O . MET A 1 92 ? 2.018 -3.218 -9.051 1.00 96.44 92 MET A O 1
ATOM 763 N N . TYR A 1 93 ? 1.899 -1.086 -9.763 1.00 96.31 93 TYR A N 1
ATOM 764 C CA . TYR A 1 93 ? 2.497 -1.295 -11.070 1.00 96.31 93 TYR A CA 1
ATOM 765 C C . TYR A 1 93 ? 3.692 -0.375 -11.272 1.00 96.31 93 TYR A C 1
ATOM 767 O O . TYR A 1 93 ? 3.694 0.785 -10.851 1.00 96.31 93 TYR A O 1
ATOM 775 N N . THR A 1 94 ? 4.709 -0.893 -11.940 1.00 96.06 94 THR A N 1
ATOM 776 C CA . THR A 1 94 ? 5.776 -0.105 -12.550 1.00 96.06 94 THR A CA 1
ATOM 777 C C . THR A 1 94 ? 5.215 0.670 -13.730 1.00 96.06 94 THR A C 1
ATOM 779 O O . THR A 1 94 ? 4.436 0.129 -14.511 1.00 96.06 94 THR A O 1
ATOM 782 N N . ASN A 1 95 ? 5.603 1.937 -13.867 1.00 92.75 95 ASN A N 1
ATOM 783 C CA . ASN A 1 95 ? 5.085 2.790 -14.928 1.00 92.75 95 ASN A CA 1
ATOM 784 C C . ASN A 1 95 ? 6.194 3.578 -15.638 1.00 92.75 95 ASN A C 1
ATOM 786 O O . ASN A 1 95 ? 7.012 4.246 -15.003 1.00 92.75 95 ASN A O 1
ATOM 790 N N . GLY A 1 96 ? 6.183 3.530 -16.971 1.00 90.06 96 GLY A N 1
ATOM 791 C CA . GLY A 1 96 ? 7.042 4.336 -17.841 1.00 90.06 96 GLY A CA 1
ATOM 792 C C . GLY A 1 96 ? 8.512 3.912 -17.922 1.00 90.06 96 GLY A C 1
ATOM 793 O O . GLY A 1 96 ? 9.255 4.554 -18.655 1.00 90.06 96 GLY A O 1
ATOM 794 N N . ILE A 1 97 ? 8.932 2.865 -17.203 1.00 94.00 97 ILE A N 1
ATOM 795 C CA . ILE A 1 97 ? 10.293 2.301 -17.225 1.00 94.00 97 ILE A CA 1
ATOM 796 C C . ILE A 1 97 ? 10.266 0.793 -16.934 1.00 94.00 97 ILE A C 1
ATOM 798 O O . ILE A 1 97 ? 9.264 0.266 -16.453 1.00 94.00 97 ILE A O 1
ATOM 802 N N . SER A 1 98 ? 11.375 0.104 -17.205 1.00 93.19 98 SER A N 1
ATOM 803 C CA . SER A 1 98 ? 11.586 -1.285 -16.784 1.00 93.19 98 SER A CA 1
ATOM 804 C C . SER A 1 98 ? 11.646 -1.389 -15.258 1.00 93.19 98 SER A C 1
ATOM 806 O O . SER A 1 98 ? 12.188 -0.510 -14.590 1.00 93.19 98 SER A O 1
ATOM 808 N N . GLU A 1 99 ? 11.136 -2.486 -14.691 1.00 93.31 99 GLU A N 1
ATOM 809 C CA . GLU A 1 99 ? 11.169 -2.694 -13.239 1.00 93.31 99 GLU A CA 1
ATOM 810 C C . GL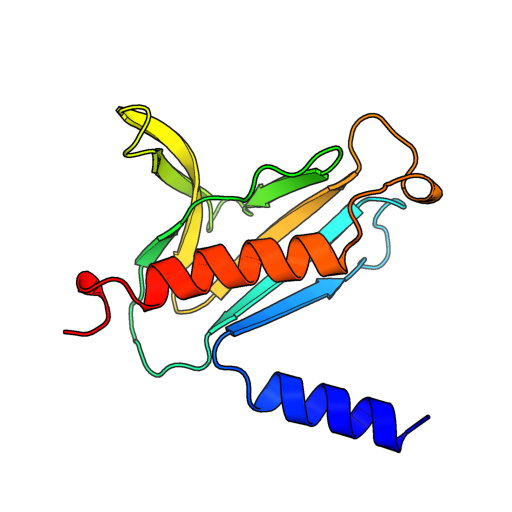U A 1 99 ? 12.591 -2.828 -12.682 1.00 93.31 99 GLU A C 1
ATOM 812 O O . GLU A 1 99 ? 12.850 -2.391 -11.563 1.00 93.31 99 GLU A O 1
ATOM 817 N N . ASN A 1 100 ? 13.528 -3.362 -13.470 1.00 94.12 100 ASN A N 1
ATOM 818 C CA . ASN A 1 100 ? 14.936 -3.455 -13.066 1.00 94.12 100 ASN A CA 1
ATOM 819 C C . ASN A 1 100 ? 15.606 -2.082 -12.935 1.00 94.12 100 ASN A C 1
ATOM 821 O O . ASN A 1 100 ? 16.543 -1.930 -12.157 1.00 94.12 100 ASN A O 1
ATOM 825 N N . ASP A 1 101 ? 15.106 -1.097 -13.680 1.00 94.75 101 ASP A N 1
ATOM 826 C CA . ASP A 1 101 ? 15.656 0.255 -13.726 1.00 94.75 101 ASP A CA 1
ATOM 827 C C . ASP A 1 101 ? 14.869 1.216 -12.825 1.00 94.75 101 ASP A C 1
ATOM 829 O O . ASP A 1 101 ? 15.116 2.422 -12.837 1.00 94.75 101 ASP A O 1
ATOM 833 N N . ASN A 1 102 ? 13.898 0.708 -12.053 1.00 94.94 102 ASN A N 1
ATOM 834 C CA . ASN A 1 102 ? 13.025 1.550 -11.253 1.00 94.94 102 ASN A CA 1
ATOM 835 C C . ASN A 1 102 ? 13.739 2.087 -10.007 1.00 94.94 102 ASN A C 1
ATOM 837 O O . ASN A 1 102 ? 13.992 1.316 -9.076 1.00 94.94 102 ASN A O 1
ATOM 841 N N . PRO A 1 103 ? 14.011 3.409 -9.925 1.00 95.38 103 PRO A N 1
ATOM 842 C CA . PRO A 1 103 ? 14.677 3.979 -8.759 1.00 95.38 103 PRO A CA 1
ATOM 843 C C . PRO A 1 103 ? 13.783 3.928 -7.513 1.00 95.38 103 PRO A C 1
ATOM 845 O O . PRO A 1 103 ? 14.282 3.965 -6.390 1.00 95.38 103 PRO A O 1
ATOM 848 N N . THR A 1 104 ? 12.462 3.822 -7.691 1.00 96.12 104 THR A N 1
ATOM 849 C CA . THR A 1 104 ? 11.509 3.670 -6.596 1.00 96.12 104 THR A CA 1
ATOM 850 C C . THR A 1 104 ? 11.364 2.191 -6.258 1.00 96.12 104 THR A C 1
ATOM 852 O O . THR A 1 104 ? 10.575 1.458 -6.867 1.00 96.12 104 THR A O 1
ATOM 855 N N . SER A 1 105 ? 12.107 1.742 -5.250 1.00 94.88 105 SER A N 1
ATOM 856 C CA . SER A 1 105 ? 12.063 0.352 -4.798 1.00 94.88 105 SER A CA 1
ATOM 857 C C . SER A 1 105 ? 10.735 0.001 -4.114 1.00 94.88 105 SER A C 1
ATOM 859 O O . SER A 1 105 ? 10.028 0.862 -3.585 1.00 94.88 105 SER A O 1
ATOM 861 N N . VAL A 1 106 ? 10.419 -1.295 -4.055 1.00 94.44 106 VAL A N 1
ATOM 862 C CA . VAL A 1 106 ? 9.267 -1.816 -3.295 1.00 94.44 106 VAL A CA 1
ATOM 863 C C . VAL A 1 106 ? 9.321 -1.384 -1.820 1.00 94.44 106 VAL A C 1
ATOM 865 O O . VAL A 1 106 ? 8.288 -1.116 -1.207 1.00 94.44 106 VAL A O 1
ATOM 868 N N . ASP A 1 107 ? 10.519 -1.264 -1.247 1.00 94.69 107 ASP A N 1
ATOM 869 C CA . ASP A 1 107 ? 10.705 -0.841 0.142 1.00 94.69 107 ASP A CA 1
ATOM 870 C C . ASP A 1 107 ? 10.375 0.645 0.347 1.00 94.69 107 ASP A C 1
ATOM 872 O O . ASP A 1 107 ? 9.765 0.993 1.359 1.00 94.69 107 ASP A O 1
ATOM 876 N N . MET A 1 108 ? 10.690 1.510 -0.627 1.00 96.50 108 MET A N 1
ATOM 877 C CA . MET A 1 108 ? 10.289 2.924 -0.599 1.00 96.50 108 MET A CA 1
ATOM 878 C C . MET A 1 108 ? 8.770 3.075 -0.664 1.00 96.50 108 MET A C 1
ATOM 880 O O . MET A 1 108 ? 8.194 3.871 0.075 1.00 96.50 108 MET A O 1
ATOM 884 N N . VAL A 1 109 ? 8.107 2.270 -1.498 1.00 96.88 109 VAL A N 1
ATOM 885 C CA . VAL A 1 109 ? 6.640 2.239 -1.571 1.00 96.88 109 VAL A CA 1
ATOM 886 C C . VAL A 1 109 ? 6.058 1.794 -0.233 1.00 96.88 109 VAL A C 1
ATOM 888 O O . VAL A 1 109 ? 5.132 2.425 0.277 1.00 96.88 109 VAL A O 1
ATOM 891 N N . ARG A 1 110 ? 6.620 0.739 0.373 1.00 96.69 110 ARG A N 1
ATOM 892 C CA . ARG A 1 110 ? 6.187 0.253 1.688 1.00 96.69 110 ARG A CA 1
ATOM 893 C C . ARG A 1 110 ? 6.295 1.344 2.752 1.00 96.69 110 ARG A C 1
ATOM 895 O O . ARG A 1 110 ? 5.361 1.509 3.529 1.00 96.69 110 ARG A O 1
ATOM 902 N N . ALA A 1 111 ? 7.405 2.079 2.780 1.00 95.75 111 ALA A N 1
ATOM 903 C CA . ALA A 1 111 ? 7.611 3.176 3.720 1.00 95.75 111 ALA A CA 1
ATOM 904 C C . ALA A 1 111 ? 6.601 4.315 3.505 1.00 95.75 111 ALA A C 1
ATOM 906 O O . ALA A 1 111 ? 5.982 4.760 4.467 1.00 95.75 111 ALA A O 1
A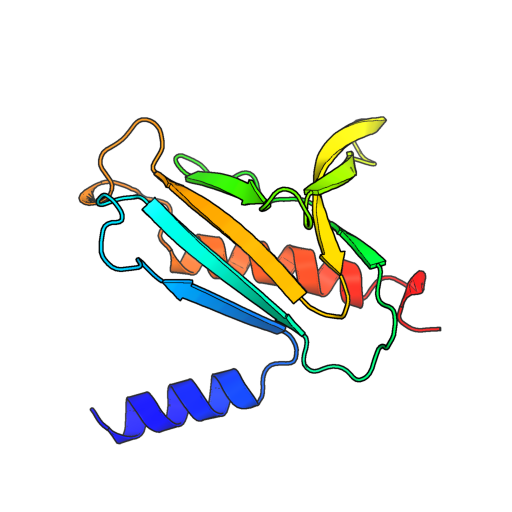TOM 907 N N . ALA A 1 112 ? 6.370 4.722 2.253 1.00 97.12 112 ALA A N 1
ATOM 908 C CA . ALA A 1 112 ? 5.420 5.783 1.926 1.00 97.12 112 ALA A CA 1
ATOM 909 C C . ALA A 1 112 ? 3.974 5.412 2.295 1.00 97.12 112 ALA A C 1
ATOM 911 O O . ALA A 1 112 ? 3.251 6.221 2.866 1.00 97.12 112 ALA A O 1
ATOM 912 N N . LEU A 1 113 ? 3.552 4.171 2.020 1.00 96.94 113 LEU A N 1
ATOM 913 C CA . LEU A 1 113 ? 2.241 3.686 2.456 1.00 96.94 113 LEU A CA 1
ATOM 914 C C . LEU A 1 113 ? 2.139 3.662 3.982 1.00 96.94 113 LEU A C 1
ATOM 916 O O . LEU A 1 113 ? 1.122 4.072 4.527 1.00 96.94 113 LEU A O 1
ATOM 920 N N . LYS A 1 114 ? 3.186 3.206 4.678 1.00 95.31 114 LYS A N 1
ATOM 921 C CA . LYS A 1 114 ? 3.200 3.169 6.143 1.00 95.31 114 LYS A CA 1
ATOM 922 C C . LYS A 1 114 ? 3.011 4.562 6.739 1.00 95.31 114 LYS A C 1
ATOM 924 O O . LYS A 1 114 ? 2.168 4.710 7.616 1.00 95.31 114 LYS A O 1
ATOM 929 N N . GLU A 1 115 ? 3.713 5.563 6.217 1.00 94.75 115 GLU A N 1
ATOM 930 C CA . GLU A 1 115 ? 3.584 6.951 6.668 1.00 94.75 115 GLU A CA 1
ATOM 931 C C . GLU A 1 115 ? 2.148 7.481 6.511 1.00 94.75 115 GLU A C 1
ATOM 933 O O . GLU A 1 115 ? 1.599 8.067 7.444 1.00 94.75 115 GLU A O 1
ATOM 938 N N . GLU A 1 116 ? 1.506 7.249 5.360 1.00 94.88 116 GLU A N 1
ATOM 939 C CA . GLU A 1 116 ? 0.131 7.716 5.128 1.00 94.88 116 GLU A CA 1
ATOM 940 C C . GLU A 1 116 ? -0.876 7.013 6.056 1.00 94.88 116 GLU A C 1
ATOM 942 O O . GLU A 1 116 ? -1.805 7.643 6.560 1.00 94.88 116 GLU A O 1
ATOM 947 N N . ILE A 1 117 ? -0.674 5.727 6.355 1.00 93.19 117 ILE A N 1
ATOM 948 C CA . ILE A 1 117 ? -1.531 4.983 7.290 1.00 93.19 117 ILE A CA 1
ATOM 949 C C . ILE A 1 117 ? -1.311 5.445 8.735 1.00 93.19 117 ILE A C 1
ATOM 951 O O . ILE A 1 117 ? -2.274 5.633 9.475 1.00 93.19 117 ILE A O 1
ATOM 955 N N . GLU A 1 118 ? -0.067 5.675 9.152 1.00 91.44 118 GLU A N 1
ATOM 956 C CA . GLU A 1 118 ? 0.247 6.208 10.483 1.00 91.44 118 GLU A CA 1
ATOM 957 C C . GLU A 1 118 ? -0.304 7.629 10.673 1.00 91.44 118 GLU A C 1
ATOM 959 O O . GLU A 1 118 ? -0.805 7.963 11.749 1.00 91.44 118 GLU A O 1
ATOM 964 N N . ARG A 1 119 ? -0.307 8.456 9.621 1.00 90.00 119 ARG A N 1
ATOM 965 C CA . ARG A 1 119 ? -0.966 9.771 9.617 1.00 90.00 119 ARG A CA 1
ATOM 966 C C . ARG A 1 119 ? -2.471 9.662 9.855 1.00 90.00 119 ARG A C 1
ATOM 968 O O . ARG A 1 119 ? -3.030 10.452 10.609 1.00 90.00 119 ARG A O 1
ATOM 975 N N . VAL A 1 120 ? -3.126 8.685 9.232 1.00 88.44 120 VAL A N 1
ATOM 976 C CA . VAL A 1 120 ? -4.556 8.429 9.453 1.00 88.44 120 VAL A CA 1
ATOM 977 C C . VAL A 1 120 ? -4.789 7.999 10.895 1.00 88.44 120 VAL A C 1
ATOM 979 O O . VAL A 1 120 ? -5.639 8.574 11.559 1.00 88.44 120 VAL A O 1
ATOM 982 N N . LEU A 1 121 ? -4.007 7.049 11.409 1.00 85.50 121 LEU A N 1
ATOM 983 C CA . LEU A 1 121 ? 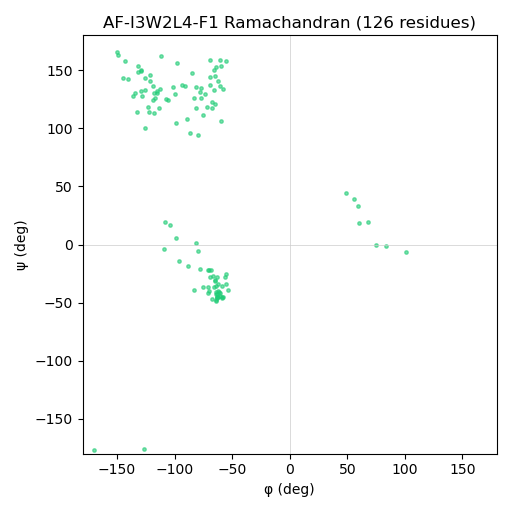-4.183 6.511 12.764 1.00 85.50 121 LEU A CA 1
ATOM 984 C C . LEU A 1 121 ? -3.836 7.509 13.874 1.00 85.50 121 LEU A C 1
ATOM 986 O O . LEU A 1 121 ? -4.408 7.443 14.955 1.00 85.50 121 LEU A O 1
ATOM 990 N N . SER A 1 122 ? -2.939 8.458 13.615 1.00 84.94 122 SER A N 1
ATOM 991 C CA . SER A 1 122 ? -2.641 9.560 14.541 1.00 84.94 122 SER A CA 1
ATOM 992 C C . SER A 1 122 ? -3.675 10.691 14.497 1.00 84.94 122 SER A C 1
ATOM 994 O O . SER A 1 122 ? -3.613 11.605 15.319 1.00 84.94 122 SER A O 1
ATOM 996 N N . SER A 1 123 ? -4.647 10.640 13.578 1.00 78.38 123 SER A N 1
ATOM 997 C CA . SER A 1 123 ? -5.707 11.643 13.501 1.00 78.38 123 SER A CA 1
ATOM 998 C C . SER A 1 123 ? -6.548 11.653 14.788 1.00 78.38 123 SER A C 1
ATOM 1000 O O . SER A 1 123 ? -6.875 10.583 15.314 1.00 78.38 123 SER A O 1
ATOM 1002 N N . PRO A 1 124 ? -6.963 12.834 15.288 1.00 65.56 124 PRO A N 1
ATOM 1003 C CA . PRO A 1 124 ? -7.802 12.949 16.484 1.00 65.56 124 PRO A CA 1
ATOM 1004 C C . PRO A 1 124 ? -9.111 12.153 16.401 1.00 65.56 124 PRO A C 1
ATOM 1006 O O . PRO A 1 124 ? -9.647 11.753 17.425 1.00 65.56 124 PRO A O 1
ATOM 1009 N N . ILE A 1 125 ? -9.603 11.894 15.186 1.00 65.62 125 ILE A N 1
ATOM 1010 C CA . ILE A 1 125 ? -10.845 11.151 14.925 1.00 65.62 125 ILE A CA 1
ATOM 1011 C C . ILE A 1 125 ? -10.756 9.695 15.419 1.00 65.62 125 ILE A C 1
ATOM 1013 O O . ILE A 1 125 ? -11.775 9.112 15.775 1.00 65.62 125 ILE A O 1
ATOM 1017 N N . PHE A 1 126 ? -9.553 9.111 15.460 1.00 58.31 126 PHE A N 1
ATOM 1018 C CA . PHE A 1 126 ? -9.340 7.705 15.830 1.00 58.31 126 PHE A CA 1
ATOM 1019 C C . PHE A 1 126 ? -8.667 7.513 17.195 1.00 58.31 126 PHE A C 1
ATOM 1021 O O . PHE A 1 126 ? -8.529 6.377 17.636 1.00 58.31 126 PHE A O 1
ATOM 1028 N N . ASN A 1 127 ? -8.276 8.604 17.865 1.00 50.81 127 ASN A N 1
ATOM 1029 C CA . ASN A 1 127 ? -7.669 8.594 19.203 1.00 50.81 127 ASN A CA 1
ATOM 1030 C C . ASN A 1 127 ? -8.622 9.125 20.296 1.00 50.81 127 ASN A C 1
ATOM 1032 O O . ASN A 1 127 ? -8.153 9.551 21.352 1.00 50.81 127 ASN A O 1
ATOM 1036 N N . ALA A 1 128 ? -9.932 9.141 20.024 1.00 41.56 128 ALA A N 1
ATOM 1037 C CA . ALA A 1 128 ? -10.986 9.598 20.934 1.00 41.56 128 ALA A CA 1
ATOM 1038 C C . ALA A 1 128 ? -11.666 8.438 21.676 1.00 41.56 128 ALA A C 1
ATOM 1040 O O . ALA A 1 128 ? -11.875 7.374 21.048 1.00 41.56 128 ALA A O 1
#

Secondary structure (DSSP, 8-state):
-HHHHHHHHHHHHH-SEEEEEE--TTPPTTEEEEEEEE-S--TT-EEEEPPP-BTTEEEEE-GGGEEEEEETTTTEEEEEEEEETTEEEEEEEE-SS-GGG-SS-HHHHHHHHHHHHHHHHTSTTT--

pLDDT: mean 87.31, std 12.97, range [41.56, 98.06]

Mean predicted aligned error: 6.41 Å

Solvent-accessible surface area (backbone atoms only — not comparable to full-atom values): 7312 Å² total; per-residue (Å²): 117,68,62,62,50,52,51,52,49,53,51,53,71,68,42,56,69,35,76,48,76,45,66,56,91,92,52,56,92,42,38,31,44,36,40,38,40,45,68,66,86,69,73,82,37,75,44,63,32,68,61,71,87,46,74,52,46,46,74,43,50,38,81,92,18,48,33,74,20,76,40,81,90,76,75,42,77,41,83,16,30,24,34,47,67,39,31,36,44,29,40,37,34,51,41,99,59,58,56,93,73,44,87,63,43,74,67,56,52,52,51,48,50,49,52,43,52,51,54,55,59,69,31,69,89,69,73,111

Nearest PDB structures (foldseek):
  5fk0-assembly6_F  TM=3.705E-01  e=1.101E-01  Saccharomyces cerevisiae
  5fjz-assembly1_C  TM=3.914E-01  e=3.387E-01  Saccharomyces cerevisiae
  8ds7-assembly1_H  TM=4.130E-01  e=4.011E+00  Mus musculus
  5mhr-assembly1_H  TM=3.594E-01  e=4.747E+00  Mus musculus